Protein AF-A0A1F4EVM3-F1 (afdb_monomer_lite)

Structure (mmCIF, N/CA/C/O backbone):
data_AF-A0A1F4EVM3-F1
#
_entry.id   AF-A0A1F4EVM3-F1
#
loop_
_atom_site.group_PDB
_atom_site.id
_atom_site.type_symbol
_atom_site.label_atom_id
_atom_site.label_alt_id
_atom_site.label_comp_id
_atom_site.label_asym_id
_atom_site.label_entity_id
_atom_site.label_seq_id
_atom_site.pdbx_PDB_ins_code
_atom_site.Cartn_x
_atom_site.Cartn_y
_atom_site.Cartn_z
_atom_site.occupancy
_atom_site.B_iso_or_equiv
_atom_site.auth_seq_id
_atom_site.auth_comp_id
_atom_site.auth_asym_id
_atom_site.auth_atom_id
_atom_site.pdbx_PDB_model_num
ATOM 1 N N . MET A 1 1 ? 3.437 -13.988 -42.765 1.00 53.06 1 MET A N 1
ATOM 2 C CA . MET A 1 1 ? 4.619 -13.567 -41.981 1.00 53.06 1 MET A CA 1
ATOM 3 C C . MET A 1 1 ? 5.054 -14.752 -41.133 1.00 53.06 1 MET A C 1
ATOM 5 O O . MET A 1 1 ? 4.238 -15.237 -40.358 1.00 53.06 1 MET A O 1
ATOM 9 N N . LYS A 1 2 ? 6.255 -15.305 -41.352 1.00 50.31 2 LYS A N 1
ATOM 10 C CA . LYS A 1 2 ? 6.779 -16.407 -40.527 1.00 50.31 2 LYS A CA 1
ATOM 11 C C . LYS A 1 2 ? 7.377 -15.810 -39.248 1.00 50.31 2 LYS A C 1
ATOM 13 O O . LYS A 1 2 ? 7.955 -14.731 -39.289 1.00 50.31 2 LYS A O 1
ATOM 18 N N . ALA A 1 3 ? 7.251 -16.506 -38.120 1.00 56.41 3 ALA A N 1
ATOM 19 C CA . ALA A 1 3 ? 7.659 -16.035 -36.787 1.00 56.41 3 ALA A CA 1
ATOM 20 C C . ALA A 1 3 ? 9.178 -15.765 -36.602 1.00 56.41 3 ALA A C 1
ATOM 22 O O . ALA A 1 3 ? 9.609 -15.498 -35.486 1.00 56.41 3 ALA A O 1
ATOM 23 N N . GLY A 1 4 ? 9.983 -15.832 -37.670 1.00 60.72 4 GLY A N 1
ATOM 24 C CA . GLY A 1 4 ? 11.433 -15.609 -37.662 1.00 60.72 4 GLY A CA 1
ATOM 25 C C . GLY A 1 4 ? 11.901 -14.262 -38.232 1.00 60.72 4 GLY A C 1
ATOM 26 O O . GLY A 1 4 ? 13.088 -13.980 -38.137 1.00 60.72 4 GLY A O 1
ATOM 27 N N . ASP A 1 5 ? 11.007 -13.430 -38.784 1.00 69.69 5 ASP A N 1
ATOM 28 C CA . ASP A 1 5 ? 11.380 -12.177 -39.478 1.00 69.69 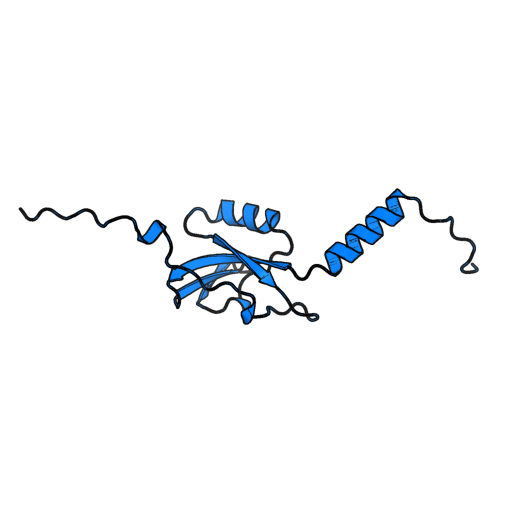5 ASP A CA 1
ATOM 29 C C . ASP A 1 5 ? 11.334 -10.919 -38.585 1.00 69.69 5 ASP A C 1
ATOM 31 O O . ASP A 1 5 ? 11.413 -9.792 -39.077 1.00 69.69 5 ASP A O 1
ATOM 35 N N . LEU A 1 6 ? 11.174 -11.070 -37.266 1.00 76.62 6 LEU A N 1
ATOM 36 C CA . LEU A 1 6 ? 11.198 -9.922 -36.360 1.00 76.62 6 LEU A CA 1
ATOM 37 C C . LEU A 1 6 ? 12.648 -9.514 -36.070 1.00 76.62 6 LEU A C 1
ATOM 39 O O . LEU A 1 6 ? 13.450 -10.369 -35.685 1.00 76.62 6 LEU A O 1
ATOM 43 N N . PRO A 1 7 ? 12.995 -8.219 -36.195 1.00 82.50 7 PRO A N 1
ATOM 44 C CA . PRO A 1 7 ? 14.313 -7.755 -35.802 1.00 82.50 7 PRO A CA 1
ATOM 45 C C . PRO A 1 7 ? 14.559 -8.086 -34.320 1.00 82.50 7 PRO A C 1
ATOM 47 O O . PRO A 1 7 ? 13.642 -7.967 -33.497 1.00 82.50 7 PRO A O 1
ATOM 50 N N . PRO A 1 8 ? 15.781 -8.507 -33.952 1.00 87.38 8 PRO A N 1
ATOM 51 C CA . PRO A 1 8 ? 16.101 -8.838 -32.573 1.00 87.38 8 PRO A CA 1
ATOM 52 C C . PRO A 1 8 ? 15.880 -7.626 -31.663 1.00 87.38 8 PRO A C 1
ATOM 54 O O . PRO A 1 8 ? 16.212 -6.493 -32.015 1.00 87.38 8 PRO A O 1
ATOM 57 N N . LEU A 1 9 ? 15.340 -7.870 -30.465 1.00 89.56 9 LEU A N 1
ATOM 58 C CA . LEU A 1 9 ? 15.087 -6.809 -29.491 1.00 89.56 9 LEU A CA 1
ATOM 59 C C . LEU A 1 9 ? 16.371 -6.045 -29.154 1.00 89.56 9 LEU A C 1
ATOM 61 O O . LEU A 1 9 ? 17.410 -6.647 -28.854 1.00 89.56 9 LEU A O 1
ATOM 65 N N . THR A 1 10 ? 16.266 -4.719 -29.103 1.00 94.19 10 THR A N 1
ATOM 66 C CA . THR A 1 10 ? 17.353 -3.861 -28.630 1.00 94.19 10 THR A CA 1
ATOM 67 C C . THR A 1 10 ? 17.615 -4.092 -27.140 1.00 94.19 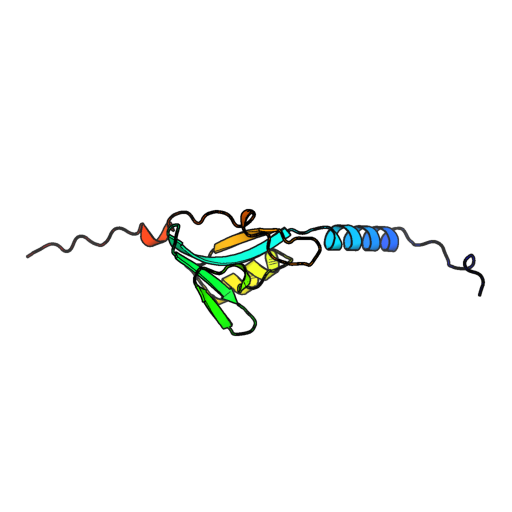10 THR A C 1
ATOM 69 O O . THR A 1 10 ? 16.747 -4.545 -26.387 1.00 94.19 10 THR A O 1
ATOM 72 N N . ALA A 1 11 ? 18.813 -3.736 -26.670 1.00 94.56 11 ALA A N 1
ATOM 73 C CA . ALA A 1 11 ? 19.152 -3.843 -25.250 1.00 94.56 11 ALA A CA 1
ATOM 74 C C . ALA A 1 11 ? 18.200 -3.027 -24.350 1.00 94.56 11 ALA A C 1
ATOM 76 O O . ALA A 1 11 ? 17.852 -3.474 -23.259 1.00 94.56 11 ALA A O 1
ATOM 77 N N . ALA A 1 12 ? 17.736 -1.860 -24.813 1.00 95.06 12 ALA A N 1
ATOM 78 C CA . ALA A 1 12 ? 16.776 -1.031 -24.083 1.00 95.06 12 ALA A CA 1
ATOM 79 C C . ALA A 1 12 ? 15.404 -1.715 -23.950 1.00 95.06 12 ALA A C 1
ATOM 81 O O . ALA A 1 12 ? 14.820 -1.711 -22.869 1.00 95.06 12 ALA A O 1
ATOM 82 N N . GLN A 1 13 ? 14.923 -2.362 -25.018 1.00 96.00 13 GLN A N 1
ATOM 83 C CA . GLN A 1 13 ? 13.666 -3.117 -24.994 1.00 96.00 13 GLN A CA 1
ATOM 84 C C . GLN A 1 13 ? 13.750 -4.319 -24.051 1.00 96.00 13 GLN A C 1
ATOM 86 O O . GLN A 1 13 ? 12.844 -4.522 -23.246 1.00 96.00 13 GLN A O 1
ATOM 91 N N . LYS A 1 14 ? 14.854 -5.079 -24.096 1.00 95.88 14 LYS A N 1
ATOM 92 C CA . LYS A 1 14 ? 15.085 -6.204 -23.174 1.00 95.88 14 LYS A CA 1
ATOM 93 C C . LYS A 1 14 ? 15.058 -5.745 -21.714 1.00 95.88 14 LYS A C 1
ATOM 95 O O . LYS A 1 14 ? 14.301 -6.295 -20.920 1.00 95.88 14 LYS A O 1
ATOM 100 N N . ARG A 1 15 ? 15.786 -4.668 -21.387 1.00 95.25 15 ARG A N 1
ATOM 101 C CA . ARG A 1 15 ? 15.799 -4.071 -20.038 1.00 95.25 15 ARG A CA 1
ATOM 102 C C . ARG A 1 15 ? 14.412 -3.629 -19.576 1.00 95.25 15 ARG A C 1
ATOM 104 O O . ARG A 1 15 ? 14.061 -3.837 -18.418 1.00 95.25 15 ARG A O 1
ATOM 111 N N . GLU A 1 16 ? 13.624 -3.018 -20.458 1.00 94.69 16 GLU A N 1
ATOM 112 C CA . GLU A 1 16 ? 12.266 -2.585 -20.118 1.00 94.69 16 GLU A CA 1
ATOM 113 C C . GLU A 1 16 ? 11.330 -3.776 -19.871 1.00 94.69 16 GLU A C 1
ATOM 115 O O . GLU A 1 16 ? 10.556 -3.754 -18.915 1.00 94.69 16 GLU A O 1
ATOM 120 N N . ILE A 1 17 ? 11.426 -4.844 -20.669 1.00 95.44 17 ILE A N 1
ATOM 121 C CA . ILE A 1 17 ? 10.661 -6.078 -20.443 1.00 95.44 17 ILE A CA 1
ATOM 122 C C . ILE A 1 17 ? 11.045 -6.698 -19.097 1.00 95.44 17 ILE A C 1
ATOM 124 O O . ILE A 1 17 ? 10.169 -6.960 -18.276 1.00 95.44 17 ILE A O 1
ATOM 128 N N . GLU A 1 18 ? 12.339 -6.862 -18.820 1.00 94.88 18 GLU A N 1
ATOM 129 C CA . GLU A 1 18 ? 12.833 -7.385 -17.539 1.00 94.88 18 GLU A CA 1
ATOM 130 C C . GLU A 1 18 ? 12.371 -6.537 -16.348 1.00 94.88 18 GLU A C 1
ATOM 132 O O . GLU A 1 18 ? 12.039 -7.059 -15.282 1.00 94.88 18 GLU A O 1
ATOM 137 N N . ARG A 1 19 ? 12.329 -5.210 -16.507 1.00 93.19 19 ARG A N 1
ATOM 138 C CA . ARG A 1 19 ? 11.793 -4.299 -15.492 1.00 93.19 19 ARG A CA 1
ATOM 139 C C . ARG A 1 19 ? 10.299 -4.539 -15.267 1.00 93.19 19 ARG A C 1
ATOM 141 O O . ARG A 1 19 ? 9.877 -4.637 -14.120 1.00 93.19 19 ARG A O 1
ATOM 148 N N . ARG A 1 20 ? 9.503 -4.674 -16.333 1.00 90.56 20 ARG A N 1
ATOM 149 C CA . ARG A 1 20 ? 8.057 -4.946 -16.236 1.00 90.56 20 ARG A CA 1
ATOM 150 C C . ARG A 1 20 ? 7.756 -6.302 -15.611 1.00 90.56 20 ARG A C 1
ATOM 152 O O . ARG A 1 20 ? 6.832 -6.381 -14.809 1.00 90.56 20 ARG A O 1
ATOM 159 N N . VAL A 1 21 ? 8.533 -7.334 -15.942 1.00 92.50 21 VAL A N 1
ATOM 160 C CA . VAL A 1 21 ? 8.417 -8.665 -15.327 1.00 92.50 21 VAL A CA 1
ATOM 161 C C . VAL A 1 21 ? 8.687 -8.569 -13.828 1.00 92.50 21 VAL A C 1
ATOM 163 O O . VAL A 1 21 ? 7.834 -8.954 -13.035 1.00 92.50 21 VAL A O 1
ATOM 166 N N . ARG A 1 22 ? 9.797 -7.938 -13.419 1.00 89.31 22 ARG A N 1
ATOM 167 C CA . ARG A 1 22 ? 10.098 -7.720 -11.993 1.00 89.31 22 ARG A CA 1
ATOM 168 C C . ARG A 1 22 ? 9.003 -6.935 -11.271 1.00 89.31 22 ARG A C 1
ATOM 170 O O . ARG A 1 22 ? 8.612 -7.304 -10.169 1.00 89.31 22 ARG A O 1
ATOM 177 N N . ASP A 1 23 ? 8.479 -5.883 -11.895 1.00 86.25 23 ASP A N 1
ATOM 178 C CA . ASP A 1 23 ? 7.366 -5.109 -11.342 1.00 86.25 23 ASP A 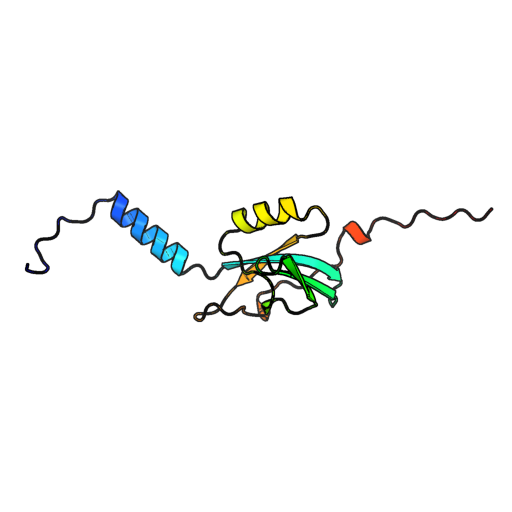CA 1
ATOM 179 C C . ASP A 1 23 ? 6.076 -5.934 -11.231 1.00 86.25 23 ASP A C 1
ATOM 181 O O . ASP A 1 23 ? 5.254 -5.674 -10.3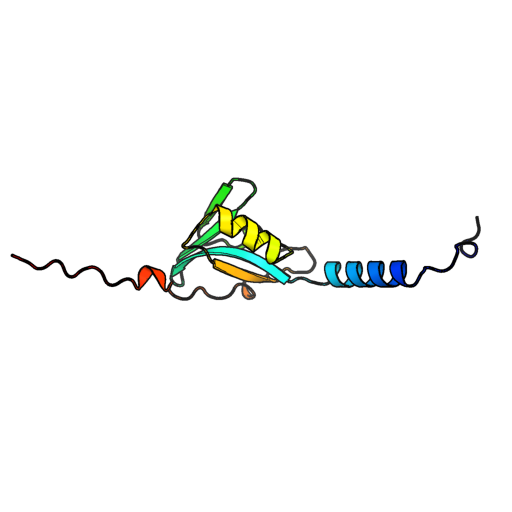51 1.00 86.25 23 ASP A O 1
ATOM 185 N N . ALA A 1 24 ? 5.825 -6.859 -12.159 1.00 85.25 24 ALA A N 1
ATOM 186 C CA . ALA A 1 24 ? 4.664 -7.745 -12.124 1.00 85.25 24 ALA A CA 1
ATOM 187 C C . ALA A 1 24 ? 4.794 -8.789 -11.005 1.00 85.25 24 ALA A C 1
ATOM 189 O O . ALA A 1 24 ? 3.821 -9.037 -10.292 1.00 85.25 24 ALA A O 1
ATOM 190 N N . ASP A 1 25 ? 6.001 -9.317 -10.803 1.00 89.69 25 ASP A N 1
ATOM 191 C CA . ASP A 1 25 ? 6.306 -10.302 -9.765 1.00 89.69 25 ASP A CA 1
ATOM 192 C C . ASP A 1 25 ? 6.380 -9.696 -8.355 1.00 89.69 25 ASP A C 1
ATOM 194 O O . ASP A 1 25 ? 6.188 -10.409 -7.362 1.00 89.69 25 ASP A O 1
ATOM 198 N N . ASP A 1 26 ? 6.614 -8.383 -8.231 1.00 93.19 26 ASP A N 1
ATOM 199 C CA . ASP A 1 26 ? 6.621 -7.718 -6.930 1.00 93.19 26 ASP A CA 1
ATOM 200 C C . ASP A 1 26 ? 5.211 -7.643 -6.320 1.00 93.19 26 ASP A C 1
ATOM 202 O O . ASP A 1 26 ? 4.344 -6.828 -6.672 1.00 93.19 26 ASP A O 1
ATOM 206 N N . ARG A 1 27 ? 5.002 -8.496 -5.317 1.00 95.50 27 ARG A N 1
ATOM 207 C CA . ARG A 1 27 ? 3.780 -8.564 -4.508 1.00 95.50 27 ARG A CA 1
ATOM 208 C C . ARG A 1 27 ? 3.764 -7.583 -3.342 1.00 95.50 27 ARG A C 1
ATOM 210 O O . ARG A 1 27 ? 2.816 -7.592 -2.559 1.00 95.50 27 ARG A O 1
ATOM 217 N N . THR A 1 28 ? 4.790 -6.751 -3.186 1.00 96.62 28 THR A N 1
ATOM 218 C CA . THR A 1 28 ? 4.809 -5.709 -2.161 1.00 96.62 28 THR A CA 1
ATOM 219 C C . THR A 1 28 ? 3.704 -4.695 -2.437 1.00 96.62 28 THR A C 1
ATOM 221 O O . THR A 1 28 ? 3.570 -4.180 -3.547 1.00 96.62 28 THR A O 1
ATOM 224 N N . ARG A 1 29 ? 2.911 -4.387 -1.414 1.00 97.31 29 ARG A N 1
ATOM 225 C CA . ARG A 1 29 ? 1.943 -3.292 -1.425 1.00 97.31 29 ARG A CA 1
ATOM 226 C C . ARG A 1 29 ? 2.163 -2.390 -0.224 1.00 97.31 29 ARG A C 1
ATOM 228 O O . ARG A 1 29 ? 2.851 -2.751 0.733 1.00 97.31 29 ARG A O 1
ATOM 235 N N . TYR A 1 30 ? 1.586 -1.204 -0.298 1.00 97.81 30 TYR A N 1
ATOM 236 C CA . TYR A 1 30 ? 1.636 -0.206 0.752 1.00 97.81 30 TYR A CA 1
ATOM 237 C C . TYR A 1 30 ? 0.213 0.217 1.103 1.00 97.81 30 TYR A C 1
ATOM 239 O O . TYR A 1 30 ? -0.593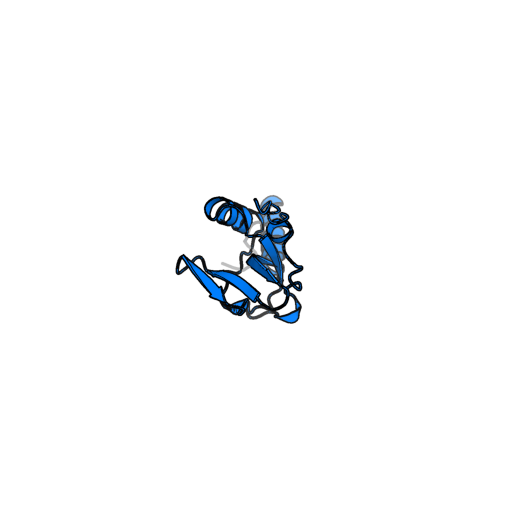 0.428 0.204 1.00 97.81 30 TYR A O 1
ATOM 247 N N . LEU A 1 31 ? -0.084 0.322 2.393 1.00 97.12 31 LEU A N 1
ATOM 248 C CA . LEU A 1 31 ? -1.344 0.825 2.939 1.00 97.12 31 LEU A CA 1
ATOM 249 C C . LEU A 1 31 ? -1.072 2.138 3.663 1.00 97.12 31 LEU A C 1
ATOM 251 O O . LEU A 1 31 ? -0.012 2.281 4.271 1.00 97.12 31 LEU A O 1
ATOM 255 N N . ILE A 1 32 ? -2.033 3.055 3.644 1.00 96.94 32 ILE A N 1
ATOM 256 C CA . ILE A 1 32 ? -2.033 4.218 4.535 1.00 96.94 32 ILE A CA 1
ATOM 257 C C . ILE A 1 32 ? -2.963 3.897 5.700 1.00 96.94 32 ILE A C 1
ATOM 259 O O . ILE A 1 32 ? -4.102 3.477 5.492 1.00 96.94 32 ILE A O 1
ATOM 263 N N . VAL A 1 33 ? -2.471 4.068 6.922 1.00 95.44 33 VAL A N 1
ATOM 264 C CA . VAL A 1 33 ? -3.214 3.739 8.138 1.00 95.44 33 VAL A CA 1
ATOM 265 C C . VAL A 1 33 ? -3.106 4.864 9.156 1.00 95.44 33 VAL A C 1
ATOM 267 O O . VAL A 1 33 ? -2.043 5.450 9.331 1.00 95.44 33 VAL A O 1
ATOM 270 N N . SER A 1 34 ? -4.193 5.146 9.865 1.00 92.88 34 SER A N 1
ATOM 271 C CA . SER A 1 34 ? -4.162 5.888 11.121 1.00 92.88 34 SER A CA 1
ATOM 272 C C . SER A 1 34 ? -4.354 4.900 12.268 1.00 92.88 34 SER A C 1
ATOM 274 O O . SER A 1 34 ? -5.412 4.289 12.430 1.00 92.88 34 SER A O 1
ATOM 276 N N . GLY A 1 35 ? -3.284 4.661 13.024 1.00 87.62 35 GLY A N 1
ATOM 277 C CA . GLY A 1 35 ? -3.313 3.776 14.184 1.00 87.62 35 GLY A CA 1
ATOM 278 C C . GLY A 1 35 ? -3.694 4.537 15.449 1.00 87.62 35 GLY A C 1
ATOM 279 O O . GLY A 1 35 ? -3.239 5.657 15.654 1.00 87.62 35 GLY A O 1
ATOM 280 N N . PHE A 1 36 ? -4.460 3.905 16.340 1.00 82.19 36 PHE A N 1
ATOM 281 C CA . PHE A 1 36 ? -4.705 4.411 17.703 1.00 82.19 36 PHE A CA 1
ATOM 282 C C . PHE A 1 36 ? -4.295 3.389 18.774 1.00 82.19 36 PHE A C 1
ATOM 284 O O . PHE A 1 36 ? -4.245 3.690 19.966 1.00 82.19 36 PHE A O 1
ATOM 291 N N . GLY A 1 37 ? -3.940 2.170 18.363 1.00 74.62 37 GLY A N 1
ATOM 292 C CA . GLY A 1 37 ? -3.456 1.113 19.238 1.00 74.62 37 GLY A CA 1
ATOM 293 C C . GLY A 1 37 ? -3.427 -0.245 18.534 1.00 74.62 37 GLY A C 1
ATOM 294 O O . GLY A 1 37 ? -3.767 -0.345 17.360 1.00 74.62 37 GLY A O 1
ATOM 295 N N . PRO A 1 38 ? -3.068 -1.323 19.250 1.00 76.50 38 PRO A N 1
ATOM 296 C CA . PRO A 1 38 ? -2.897 -2.652 18.654 1.00 76.50 38 PRO A CA 1
ATOM 297 C C . PRO A 1 38 ? -4.198 -3.302 18.152 1.00 76.50 38 PRO A C 1
ATOM 299 O O . PRO A 1 38 ? -4.134 -4.298 17.441 1.00 76.50 38 PRO A O 1
ATOM 302 N N . ARG A 1 39 ? -5.368 -2.780 18.546 1.00 83.06 39 ARG A N 1
ATOM 303 C CA . ARG A 1 39 ? -6.700 -3.295 18.169 1.00 83.06 39 ARG A CA 1
ATOM 304 C C . ARG A 1 39 ? -7.576 -2.261 17.456 1.00 83.06 39 ARG A C 1
ATOM 306 O O . ARG A 1 39 ? -8.738 -2.546 17.193 1.00 83.06 39 ARG A O 1
ATOM 313 N N . PHE A 1 40 ? -7.052 -1.058 17.221 1.00 88.81 40 PHE A N 1
ATOM 314 C CA . PHE A 1 40 ? -7.816 0.015 16.599 1.00 88.81 40 PHE A CA 1
ATOM 315 C C . PHE A 1 40 ? -6.972 0.726 15.547 1.00 88.81 40 PHE A C 1
ATOM 317 O O . PHE A 1 40 ? -5.982 1.399 15.861 1.00 88.81 40 PHE A O 1
ATOM 324 N N . ALA A 1 41 ? -7.389 0.533 14.302 1.00 93.25 41 ALA A N 1
ATOM 325 C CA . ALA A 1 41 ? -6.738 0.992 13.093 1.00 93.25 41 ALA A CA 1
ATOM 326 C C . ALA A 1 41 ? -7.777 1.488 12.094 1.00 93.25 41 ALA A C 1
ATOM 328 O O . ALA A 1 41 ? -8.824 0.863 11.928 1.00 93.25 41 ALA A O 1
ATOM 329 N N . LEU A 1 42 ? -7.445 2.556 11.384 1.00 94.94 42 LEU A N 1
ATOM 330 C CA . LEU A 1 42 ? -8.224 3.080 10.275 1.00 94.94 42 LEU A CA 1
ATOM 331 C C . LEU A 1 42 ? -7.387 2.978 9.003 1.00 94.94 42 LEU A C 1
ATOM 333 O O . LEU A 1 42 ? -6.324 3.587 8.933 1.00 94.94 42 LEU A O 1
ATOM 337 N N . TYR A 1 43 ? -7.843 2.225 8.007 1.00 96.25 43 TYR A N 1
ATOM 338 C CA . TYR A 1 43 ? -7.148 2.043 6.732 1.00 96.25 43 TYR A CA 1
ATOM 339 C C . TYR A 1 43 ? -7.799 2.906 5.660 1.00 96.25 43 TYR A C 1
ATOM 341 O O . TYR A 1 43 ? -9.004 2.812 5.447 1.00 96.25 43 TYR A O 1
ATOM 349 N N . TYR A 1 44 ? -7.015 3.754 5.003 1.00 97.75 44 TYR A N 1
ATOM 350 C CA . TYR A 1 44 ? -7.549 4.710 4.039 1.00 97.75 44 TYR A CA 1
ATOM 351 C C . TYR A 1 44 ? -7.942 4.033 2.720 1.00 97.75 44 TYR A C 1
ATOM 353 O O . TYR A 1 44 ? -7.166 3.245 2.166 1.00 97.75 44 TYR A O 1
ATOM 361 N N . ASN A 1 45 ? -9.120 4.378 2.209 1.00 97.50 45 ASN A N 1
ATOM 362 C CA . ASN A 1 45 ? -9.623 4.006 0.896 1.00 97.50 45 ASN A CA 1
ATOM 363 C C . ASN A 1 45 ? -9.753 5.265 0.025 1.00 97.50 45 ASN A C 1
ATOM 365 O O . ASN A 1 45 ? -10.595 6.121 0.277 1.00 97.50 45 ASN A O 1
ATOM 369 N N . VAL A 1 46 ? -8.935 5.340 -1.027 1.00 96.25 46 VAL A N 1
ATOM 370 C CA . VAL A 1 46 ? -8.896 6.455 -1.986 1.00 96.25 46 VAL A CA 1
ATOM 371 C C . VAL A 1 46 ? -10.171 6.542 -2.824 1.00 96.25 46 VAL A C 1
ATOM 373 O O . VAL A 1 46 ? -10.529 7.630 -3.252 1.00 96.25 46 VAL A O 1
ATOM 376 N N . SER A 1 47 ? -10.834 5.413 -3.105 1.00 95.06 47 SER A N 1
ATOM 377 C CA . SER A 1 47 ? -11.983 5.398 -4.027 1.00 95.06 47 SER A CA 1
ATOM 378 C C . SER A 1 47 ? -13.179 6.155 -3.460 1.00 95.06 47 SER A C 1
ATOM 380 O O . SER A 1 47 ? -13.841 6.878 -4.196 1.00 95.06 47 SER A O 1
ATOM 382 N N . ASP A 1 48 ? -13.395 6.031 -2.151 1.00 95.19 48 ASP A N 1
ATOM 383 C CA . ASP A 1 48 ? -14.522 6.648 -1.445 1.00 95.19 48 ASP A CA 1
ATOM 384 C C . ASP A 1 48 ? -14.086 7.802 -0.527 1.00 95.19 48 ASP A C 1
ATOM 386 O O . ASP A 1 48 ? -14.897 8.310 0.238 1.00 95.19 48 ASP A O 1
ATOM 390 N N . ASP A 1 49 ? -12.799 8.167 -0.550 1.00 95.38 49 ASP A N 1
ATOM 391 C CA . ASP A 1 49 ? -12.170 9.137 0.361 1.00 95.38 49 ASP A CA 1
ATOM 392 C C . ASP A 1 49 ? -12.524 8.910 1.848 1.00 95.38 49 ASP A C 1
ATOM 394 O O . ASP A 1 49 ? -12.826 9.827 2.612 1.00 95.38 49 ASP A O 1
ATOM 398 N N . THR A 1 50 ? -12.524 7.646 2.276 1.00 95.88 50 THR A N 1
ATOM 399 C CA . THR A 1 50 ? -12.964 7.234 3.619 1.00 95.88 50 THR A CA 1
ATOM 400 C C . THR A 1 50 ? -11.948 6.322 4.299 1.00 95.88 50 THR A C 1
ATOM 402 O O . THR A 1 50 ? -10.936 5.919 3.724 1.00 95.88 50 THR A O 1
ATOM 405 N N . TYR A 1 51 ? -12.209 5.988 5.565 1.00 95.88 51 TYR A N 1
ATOM 406 C CA . TYR A 1 51 ? -11.404 5.044 6.330 1.00 95.88 51 TYR A CA 1
ATOM 407 C C . TYR A 1 51 ? -12.206 3.803 6.715 1.00 95.88 51 TYR A C 1
ATOM 409 O O . TYR A 1 51 ? -13.253 3.896 7.355 1.00 95.88 51 TYR A O 1
ATOM 417 N N . ALA A 1 52 ? -11.652 2.631 6.416 1.00 95.75 52 ALA A N 1
ATOM 418 C CA . ALA A 1 52 ? -12.162 1.360 6.899 1.00 95.75 52 ALA A CA 1
ATOM 419 C C . ALA A 1 52 ? -11.603 1.036 8.289 1.00 95.75 52 ALA A C 1
ATOM 421 O O . ALA A 1 52 ? -10.388 1.033 8.516 1.00 95.75 52 ALA A O 1
ATOM 422 N N . MET A 1 53 ? -12.488 0.718 9.229 1.00 94.94 53 MET A N 1
ATOM 423 C CA . MET A 1 53 ? -12.109 0.397 10.602 1.00 94.94 53 MET A CA 1
ATOM 424 C C . MET A 1 53 ? -11.693 -1.070 10.735 1.00 94.94 53 MET A C 1
ATOM 426 O O . MET A 1 53 ? -12.481 -1.965 10.456 1.00 94.94 53 MET A O 1
ATOM 430 N N . ASN A 1 54 ? -10.468 -1.320 11.207 1.00 93.31 54 ASN A N 1
ATOM 431 C CA . ASN A 1 54 ? -9.904 -2.642 11.527 1.00 93.31 54 ASN A CA 1
ATOM 432 C C . ASN A 1 54 ? -9.894 -3.689 10.393 1.00 93.31 54 ASN A C 1
ATOM 434 O O . ASN A 1 54 ? -9.468 -4.821 10.622 1.00 93.31 54 ASN A O 1
ATOM 438 N N . SER A 1 55 ? -10.269 -3.302 9.178 1.00 93.62 55 SER A N 1
ATOM 439 C CA . SER A 1 55 ? -10.308 -4.155 7.991 1.00 93.62 55 SER A CA 1
ATOM 440 C C . SER A 1 55 ? -9.289 -3.660 6.960 1.00 93.62 55 SER A C 1
ATOM 442 O O . SER A 1 55 ? -9.640 -2.846 6.105 1.00 93.62 55 SER A O 1
ATOM 444 N N . PRO A 1 56 ? -8.019 -4.107 7.023 1.00 94.75 56 PRO A N 1
ATOM 445 C CA . PRO A 1 56 ? -6.984 -3.665 6.087 1.00 94.75 56 PRO A CA 1
ATOM 446 C C . PRO A 1 56 ? -7.280 -4.033 4.628 1.00 94.75 56 PRO A C 1
ATOM 448 O O . PRO A 1 56 ? -6.810 -3.349 3.725 1.00 94.75 56 PRO A O 1
ATOM 451 N N . GLU A 1 57 ? -8.070 -5.081 4.391 1.00 95.31 57 GLU A N 1
ATOM 452 C CA . GLU A 1 57 ? -8.557 -5.490 3.068 1.00 95.31 57 GLU A CA 1
ATOM 453 C C . GLU A 1 57 ? -9.426 -4.439 2.363 1.00 95.31 57 GLU A C 1
ATOM 455 O O . GLU A 1 57 ? -9.510 -4.457 1.140 1.00 95.31 57 GLU A O 1
ATOM 460 N N . LEU A 1 58 ? -10.048 -3.528 3.115 1.00 96.19 58 LEU A N 1
ATOM 461 C CA . LEU A 1 58 ? -10.871 -2.447 2.569 1.00 96.19 58 LEU A CA 1
ATOM 462 C C . LEU A 1 58 ? -10.061 -1.163 2.326 1.00 96.19 58 LEU A C 1
ATOM 464 O O . LEU A 1 58 ? -10.595 -0.186 1.812 1.00 96.19 58 LEU A O 1
ATOM 468 N N . GLY A 1 59 ? -8.777 -1.145 2.700 1.00 96.56 59 GLY A N 1
ATOM 469 C CA . GLY A 1 59 ? -7.869 -0.045 2.392 1.00 96.56 59 GLY A CA 1
ATOM 470 C C . GLY A 1 59 ? -7.289 -0.145 0.980 1.00 96.56 59 GLY A C 1
ATOM 471 O O . GLY A 1 59 ? -7.165 -1.223 0.400 1.00 96.56 59 GLY A O 1
ATOM 472 N N . THR A 1 60 ? -6.855 0.985 0.425 1.00 97.62 60 THR A N 1
ATOM 473 C CA . THR A 1 60 ? -6.219 1.012 -0.897 1.00 97.62 60 THR A CA 1
ATOM 474 C C . THR A 1 60 ? -4.802 0.436 -0.855 1.00 97.62 60 THR A C 1
ATOM 476 O O . THR A 1 60 ? -3.912 0.957 -0.182 1.00 97.62 60 THR A O 1
ATOM 479 N N . LEU A 1 61 ? -4.565 -0.611 -1.650 1.00 97.31 61 LEU A N 1
ATOM 480 C CA . LEU A 1 61 ? -3.262 -1.263 -1.800 1.00 97.31 61 LEU A CA 1
ATOM 481 C C . LEU A 1 61 ? -2.409 -0.581 -2.876 1.00 97.31 61 LEU A C 1
ATOM 483 O O . LEU A 1 61 ? -2.452 -0.924 -4.059 1.00 97.31 61 LEU A O 1
ATOM 487 N N . PHE A 1 62 ? -1.555 0.352 -2.469 1.00 97.00 62 PHE A N 1
ATOM 488 C CA . PHE A 1 62 ? -0.642 1.028 -3.384 1.00 97.00 62 PHE A CA 1
ATOM 489 C C . PHE A 1 62 ? 0.486 0.095 -3.832 1.00 97.00 62 PHE A C 1
ATOM 491 O O . PHE A 1 62 ? 1.207 -0.476 -3.013 1.00 97.00 62 PHE A O 1
ATOM 498 N N . LYS A 1 63 ? 0.712 -0.011 -5.147 1.00 94.06 63 LYS A N 1
ATOM 499 C CA . LYS A 1 63 ? 1.853 -0.762 -5.699 1.00 94.06 63 LYS A CA 1
ATOM 500 C C . LYS A 1 63 ? 3.201 -0.090 -5.417 1.00 94.06 63 LYS A C 1
ATOM 502 O O . LYS A 1 63 ? 4.189 -0.767 -5.172 1.00 94.06 63 LYS A O 1
ATOM 507 N N . ARG A 1 64 ? 3.248 1.245 -5.431 1.00 94.12 64 ARG A N 1
ATOM 508 C CA . ARG A 1 64 ? 4.481 2.033 -5.261 1.00 94.12 64 ARG A CA 1
ATOM 509 C C . ARG A 1 64 ? 4.434 2.828 -3.963 1.00 94.12 64 ARG A C 1
ATOM 511 O O . ARG A 1 64 ? 3.477 3.569 -3.746 1.00 94.12 64 ARG A O 1
ATOM 518 N N . ARG A 1 65 ? 5.506 2.772 -3.164 1.00 96.00 65 ARG A N 1
ATOM 519 C CA . ARG A 1 65 ? 5.623 3.571 -1.931 1.00 96.00 65 ARG A CA 1
ATOM 520 C C . ARG A 1 65 ? 5.492 5.068 -2.201 1.00 96.00 65 ARG A C 1
ATOM 522 O O . ARG A 1 65 ? 4.795 5.745 -1.466 1.00 96.00 65 ARG A O 1
ATOM 529 N N . ALA A 1 66 ? 6.106 5.559 -3.279 1.00 96.69 66 ALA A N 1
ATOM 530 C CA . ALA A 1 66 ? 6.047 6.973 -3.653 1.00 96.69 66 ALA A CA 1
ATOM 531 C C . ALA A 1 66 ? 4.608 7.467 -3.891 1.00 96.69 66 ALA A C 1
ATOM 533 O O . ALA A 1 66 ? 4.273 8.573 -3.487 1.00 96.69 66 ALA A O 1
ATOM 534 N N . ALA A 1 67 ? 3.744 6.631 -4.481 1.00 97.00 67 ALA A N 1
ATOM 535 C CA . ALA A 1 67 ? 2.334 6.970 -4.664 1.00 97.00 67 ALA A CA 1
ATOM 536 C C . ALA A 1 67 ? 1.601 7.060 -3.317 1.00 97.00 67 ALA A C 1
ATOM 538 O O . ALA A 1 67 ? 0.897 8.034 -3.073 1.00 97.00 67 ALA A O 1
ATOM 539 N N . ALA A 1 68 ? 1.829 6.095 -2.417 1.00 97.44 68 ALA A N 1
ATOM 540 C CA . ALA A 1 68 ? 1.283 6.150 -1.062 1.00 97.44 68 ALA A CA 1
ATOM 541 C C . ALA A 1 68 ? 1.772 7.394 -0.300 1.00 97.44 68 ALA A C 1
ATOM 543 O O . ALA A 1 68 ? 0.986 8.038 0.377 1.00 97.44 68 ALA A O 1
ATOM 544 N N . THR A 1 69 ? 3.048 7.771 -0.440 1.00 97.38 69 THR A N 1
ATOM 545 C CA . THR A 1 69 ? 3.617 8.979 0.182 1.00 97.38 69 THR A CA 1
ATOM 546 C C . THR A 1 69 ? 2.990 10.261 -0.350 1.00 97.38 69 THR A C 1
ATOM 548 O O . THR A 1 69 ? 2.691 11.149 0.441 1.00 97.38 69 THR A O 1
ATOM 551 N N . ALA A 1 70 ? 2.751 10.355 -1.659 1.00 97.31 70 ALA A N 1
ATOM 552 C CA . ALA A 1 70 ? 2.074 11.511 -2.238 1.00 97.31 70 ALA A CA 1
ATOM 553 C C . ALA A 1 70 ? 0.652 11.669 -1.674 1.00 97.31 70 ALA A C 1
ATOM 555 O O . ALA A 1 70 ? 0.297 12.751 -1.220 1.00 97.31 70 ALA A O 1
ATOM 556 N N . VAL A 1 71 ? -0.124 10.579 -1.621 1.00 96.56 71 VAL A N 1
ATOM 557 C CA . VAL A 1 71 ? -1.479 10.592 -1.044 1.00 96.56 71 VAL A CA 1
ATOM 558 C C . VAL A 1 71 ? -1.446 10.895 0.454 1.00 96.56 71 VAL A C 1
ATOM 560 O O . VAL A 1 71 ? -2.205 11.732 0.927 1.00 96.56 71 VAL A O 1
ATOM 563 N N . GLN A 1 72 ? -0.525 10.284 1.204 1.00 96.06 72 GLN A N 1
ATOM 564 C CA . GLN A 1 72 ? -0.340 10.559 2.630 1.00 96.06 72 GLN A CA 1
ATOM 565 C C . GLN A 1 72 ? -0.087 12.051 2.897 1.00 96.06 72 GLN A C 1
ATOM 567 O O . GLN A 1 72 ? -0.613 12.597 3.863 1.00 96.06 72 GLN A O 1
ATOM 572 N N . GLY A 1 73 ? 0.686 12.717 2.032 1.00 95.38 73 GLY A N 1
ATOM 573 C CA . GLY A 1 73 ? 0.952 14.151 2.133 1.00 95.38 73 GLY A CA 1
ATOM 574 C C . GLY A 1 73 ? -0.308 15.019 2.069 1.00 95.38 73 GLY A C 1
ATOM 575 O O . GLY A 1 73 ? -0.345 16.060 2.717 1.00 95.38 73 GLY A O 1
ATOM 576 N N . LEU A 1 74 ? -1.346 14.573 1.353 1.00 94.94 74 LEU A N 1
ATOM 577 C CA . LEU A 1 74 ? -2.639 15.262 1.268 1.00 94.94 74 LEU A CA 1
ATOM 578 C C . LEU A 1 74 ? -3.495 15.054 2.526 1.00 94.94 74 LEU A C 1
ATOM 580 O O . LEU A 1 74 ? -4.216 15.957 2.935 1.00 94.94 74 LEU A O 1
ATOM 584 N N . LEU A 1 75 ? -3.394 13.880 3.156 1.00 92.31 75 LEU A N 1
ATOM 585 C CA . LEU A 1 75 ? -4.154 13.521 4.363 1.00 92.31 75 LEU A CA 1
ATOM 586 C C . LEU A 1 75 ? -3.603 14.179 5.637 1.00 92.31 75 LEU A C 1
ATOM 588 O O . LEU A 1 75 ? -4.307 14.292 6.639 1.00 92.31 75 LEU A O 1
ATOM 592 N N . GLY A 1 76 ? -2.337 14.599 5.611 1.00 85.44 76 GLY A N 1
ATOM 593 C CA . GLY A 1 76 ? -1.674 15.259 6.728 1.00 85.44 76 GLY A CA 1
ATOM 594 C C . GLY A 1 76 ? -1.117 14.300 7.787 1.00 85.44 76 GLY A C 1
ATOM 595 O O . GLY A 1 76 ? -0.838 13.122 7.548 1.00 85.44 76 GLY A O 1
ATOM 596 N N . SER A 1 77 ? -0.867 14.843 8.981 1.00 85.69 77 SER A N 1
ATOM 597 C CA . SER A 1 77 ? -0.212 14.117 10.077 1.00 85.69 77 SER A CA 1
ATOM 598 C C . SER A 1 77 ? -1.121 13.073 10.741 1.00 85.69 77 SER A C 1
ATOM 600 O O . SER A 1 77 ? -2.339 13.191 10.698 1.00 85.69 77 SER A O 1
ATOM 602 N N . GLY A 1 78 ? -0.534 12.090 11.435 1.00 86.06 78 GLY A N 1
ATOM 603 C CA . GLY A 1 78 ? -1.292 11.067 12.178 1.00 86.06 78 GLY A CA 1
ATOM 604 C C . GLY A 1 78 ? -1.626 9.808 11.370 1.00 86.06 78 GLY A C 1
ATOM 605 O O . GLY A 1 78 ? -2.307 8.912 11.871 1.00 86.06 78 GLY A O 1
ATOM 606 N N . THR A 1 79 ? -1.110 9.722 10.144 1.00 92.75 79 THR A N 1
ATOM 607 C CA . THR A 1 79 ? -1.125 8.519 9.311 1.00 92.75 79 THR A CA 1
ATOM 608 C C . THR A 1 79 ? 0.291 7.971 9.135 1.00 92.75 79 THR A C 1
ATOM 610 O O . THR A 1 79 ? 1.279 8.703 9.225 1.00 92.75 79 THR A O 1
ATOM 613 N N . GLU A 1 80 ? 0.407 6.679 8.862 1.00 93.25 80 GLU A N 1
ATOM 614 C CA . GLU A 1 80 ? 1.655 6.002 8.526 1.00 93.25 80 GLU A CA 1
ATOM 615 C C . GLU A 1 80 ? 1.472 5.093 7.308 1.00 93.25 80 GLU A C 1
ATOM 617 O O . GLU A 1 80 ? 0.362 4.666 6.986 1.00 93.25 80 GLU A O 1
ATOM 622 N N . ILE A 1 81 ? 2.577 4.796 6.622 1.00 95.81 81 ILE A N 1
ATOM 623 C CA . ILE A 1 81 ? 2.580 3.868 5.491 1.00 95.81 81 ILE A CA 1
ATOM 624 C C . ILE A 1 81 ? 3.077 2.509 5.965 1.00 95.81 81 ILE A C 1
ATOM 626 O O . ILE A 1 81 ? 4.241 2.365 6.346 1.00 95.81 81 ILE A O 1
ATOM 630 N N . LEU A 1 82 ? 2.225 1.494 5.854 1.00 95.12 82 LEU A N 1
ATOM 631 C CA . LEU A 1 82 ? 2.583 0.111 6.141 1.00 95.12 82 LEU A CA 1
ATOM 632 C C . LEU A 1 82 ? 2.919 -0.648 4.869 1.00 95.12 82 LEU A C 1
ATOM 634 O O . LEU A 1 82 ? 2.149 -0.661 3.914 1.00 95.12 82 LEU A O 1
ATOM 638 N N . ARG A 1 83 ? 4.048 -1.354 4.886 1.00 97.00 83 ARG A N 1
ATOM 639 C CA . ARG A 1 83 ? 4.382 -2.343 3.861 1.00 97.00 83 ARG A CA 1
ATOM 640 C C . ARG A 1 83 ? 3.640 -3.647 4.154 1.00 97.00 83 ARG A C 1
ATOM 642 O O . ARG A 1 83 ? 3.741 -4.163 5.260 1.00 97.00 83 ARG A O 1
ATOM 649 N N . CYS A 1 84 ? 2.968 -4.200 3.153 1.00 96.69 84 CYS A N 1
ATOM 650 C CA . CYS A 1 84 ? 2.297 -5.498 3.198 1.00 96.69 84 CYS A CA 1
ATOM 651 C C . CYS A 1 84 ? 2.543 -6.280 1.896 1.00 96.69 84 CYS A C 1
ATOM 653 O O . CYS A 1 84 ? 3.311 -5.852 1.026 1.00 96.69 84 CYS A O 1
ATOM 655 N N . ARG A 1 85 ? 1.939 -7.464 1.779 1.00 97.19 85 ARG A N 1
ATOM 656 C CA . ARG A 1 85 ? 2.025 -8.333 0.603 1.00 97.19 85 ARG A CA 1
ATOM 657 C C . ARG A 1 85 ? 0.643 -8.770 0.140 1.00 97.19 85 ARG A C 1
ATOM 659 O O . ARG A 1 85 ? -0.251 -8.982 0.955 1.00 97.19 85 ARG A O 1
ATOM 666 N N . VAL A 1 86 ? 0.521 -8.978 -1.165 1.00 97.12 86 VAL A N 1
ATOM 667 C CA . VAL A 1 86 ? -0.627 -9.656 -1.773 1.00 97.12 86 VAL A CA 1
ATOM 668 C C . VAL A 1 86 ? -0.279 -11.080 -2.191 1.00 97.12 86 VAL A C 1
ATOM 670 O O . VAL A 1 86 ? 0.895 -11.438 -2.324 1.00 97.12 86 VAL A O 1
ATOM 673 N N . ASP A 1 87 ? -1.297 -11.907 -2.372 1.00 95.31 87 ASP A N 1
ATOM 674 C CA . ASP A 1 87 ? -1.166 -13.230 -2.967 1.00 95.31 87 ASP A CA 1
ATOM 675 C C . ASP A 1 87 ? -1.123 -13.159 -4.508 1.00 95.31 87 ASP A C 1
ATOM 677 O O . ASP A 1 87 ? -0.929 -12.096 -5.104 1.00 95.31 87 ASP A O 1
ATOM 681 N N . ARG A 1 88 ? -1.252 -14.314 -5.174 1.00 91.44 88 ARG A N 1
ATOM 682 C CA . ARG A 1 88 ? -1.268 -14.393 -6.645 1.00 91.44 88 ARG A CA 1
ATOM 683 C C . ARG A 1 88 ? -2.552 -13.836 -7.268 1.00 91.44 88 ARG A C 1
ATOM 685 O O . ARG A 1 88 ? -2.511 -13.445 -8.427 1.00 91.44 88 ARG A O 1
ATOM 692 N N . ALA A 1 89 ? -3.653 -13.790 -6.520 1.00 92.25 89 ALA A N 1
ATOM 693 C CA . ALA A 1 89 ? -4.926 -13.216 -6.949 1.00 92.25 89 ALA A CA 1
ATOM 694 C C . ALA A 1 89 ? -5.001 -11.698 -6.689 1.00 92.25 89 ALA A C 1
ATOM 696 O O . ALA A 1 89 ? -6.010 -11.065 -6.989 1.00 92.25 89 ALA A O 1
ATOM 697 N N . GLY A 1 90 ? -3.942 -11.104 -6.126 1.00 90.81 90 GLY A N 1
ATOM 698 C CA . GLY A 1 90 ? -3.904 -9.691 -5.765 1.00 90.81 90 GLY A CA 1
ATOM 699 C C . GLY A 1 90 ? -4.607 -9.373 -4.444 1.00 90.81 90 GLY A C 1
ATOM 700 O O . GLY A 1 90 ? -4.731 -8.198 -4.106 1.00 90.81 90 GLY A O 1
ATOM 701 N N . GLN A 1 91 ? -5.022 -10.388 -3.684 1.00 94.88 91 GLN A N 1
ATOM 702 C CA . GLN A 1 91 ? -5.690 -10.217 -2.398 1.00 94.88 91 GLN A CA 1
ATOM 703 C C . GLN A 1 91 ? -4.673 -10.007 -1.280 1.00 94.88 91 GLN A C 1
ATOM 705 O O . GLN A 1 91 ? -3.578 -10.574 -1.290 1.00 94.88 91 GLN A O 1
ATOM 710 N N . LEU A 1 92 ? -5.027 -9.179 -0.297 1.00 96.75 92 LEU A N 1
ATOM 711 C CA . LEU A 1 92 ? -4.155 -8.887 0.835 1.00 96.75 92 LEU A CA 1
ATOM 712 C C . LEU A 1 92 ? -3.898 -10.144 1.677 1.00 96.75 92 LEU A C 1
ATOM 714 O O . LEU A 1 92 ? -4.816 -10.756 2.221 1.00 96.75 92 LEU A O 1
ATOM 718 N N . VAL A 1 93 ? -2.624 -10.463 1.904 1.00 96.56 93 VAL A N 1
ATOM 719 C CA . VAL A 1 93 ? -2.236 -11.478 2.887 1.00 96.56 93 VAL A CA 1
ATOM 720 C C . VAL A 1 93 ? -2.281 -10.836 4.273 1.00 96.56 93 VAL A C 1
ATOM 722 O O . VAL A 1 93 ? -1.340 -10.141 4.658 1.00 96.56 93 VAL A O 1
ATOM 725 N N . LYS A 1 94 ? -3.348 -11.065 5.049 1.00 91.44 94 LYS A N 1
ATOM 726 C CA . LYS A 1 94 ? -3.568 -10.417 6.364 1.00 91.44 94 LYS A CA 1
ATOM 727 C C . LYS A 1 94 ? -2.375 -10.535 7.319 1.00 91.44 94 LYS A C 1
ATOM 729 O O . LYS A 1 94 ? -1.987 -9.555 7.946 1.00 91.44 94 LYS A O 1
ATOM 734 N N . GLY A 1 95 ? -1.728 -11.702 7.368 1.00 91.19 95 GLY A N 1
ATOM 735 C CA . GLY A 1 95 ? -0.541 -11.934 8.206 1.00 91.19 95 GLY A CA 1
ATOM 736 C C . GLY A 1 95 ? 0.706 -11.136 7.798 1.00 91.19 95 GLY A C 1
ATOM 737 O O . GLY A 1 95 ? 1.665 -11.072 8.560 1.00 91.19 95 GLY A O 1
ATOM 738 N N . SER A 1 96 ? 0.703 -10.521 6.612 1.00 93.31 96 SER A N 1
ATOM 739 C CA . SER A 1 96 ? 1.784 -9.645 6.149 1.00 93.31 96 SER A CA 1
ATOM 740 C C . SER A 1 96 ? 1.640 -8.197 6.615 1.00 93.31 96 SER A C 1
ATOM 742 O O . SER A 1 96 ? 2.588 -7.428 6.460 1.00 93.31 96 SER A O 1
ATOM 744 N N . VAL A 1 97 ? 0.479 -7.815 7.160 1.00 92.50 97 VAL A N 1
ATOM 745 C CA . VAL A 1 97 ? 0.254 -6.476 7.707 1.00 92.50 97 VAL A CA 1
ATOM 746 C C . VAL A 1 97 ? 0.950 -6.393 9.069 1.00 92.50 97 VAL A C 1
ATOM 748 O O . VAL A 1 97 ? 0.627 -7.176 9.969 1.00 92.50 97 VAL A O 1
ATOM 751 N N . PRO A 1 98 ? 1.916 -5.476 9.255 1.00 88.56 98 PRO A N 1
ATOM 752 C CA . PRO A 1 98 ? 2.586 -5.313 10.535 1.00 88.56 98 PRO A CA 1
ATOM 753 C C . PRO A 1 98 ? 1.591 -4.962 11.641 1.00 88.56 98 PRO A C 1
ATOM 755 O O . PRO A 1 98 ? 0.653 -4.193 11.436 1.00 88.56 98 PRO A O 1
ATOM 758 N N . ARG A 1 99 ? 1.827 -5.481 12.850 1.00 82.81 99 ARG A N 1
ATOM 759 C CA . ARG A 1 99 ? 1.058 -5.053 14.021 1.00 82.81 99 ARG A CA 1
ATOM 760 C C . ARG A 1 99 ? 1.369 -3.593 14.323 1.00 82.81 99 ARG A C 1
ATOM 762 O O . ARG A 1 99 ? 2.528 -3.243 14.557 1.00 82.81 99 ARG A O 1
ATOM 769 N N . LEU A 1 100 ? 0.321 -2.780 14.381 1.00 80.00 100 LEU A N 1
ATOM 770 C CA . LEU A 1 100 ? 0.422 -1.385 14.777 1.00 80.00 100 LEU A CA 1
ATOM 771 C C . LEU A 1 100 ? 0.943 -1.294 16.206 1.00 80.00 100 LEU A C 1
ATOM 773 O O . LEU A 1 100 ? 0.386 -1.876 17.144 1.00 80.00 100 LEU A O 1
ATOM 777 N N . ARG A 1 101 ? 2.034 -0.551 16.374 1.00 68.44 101 ARG A N 1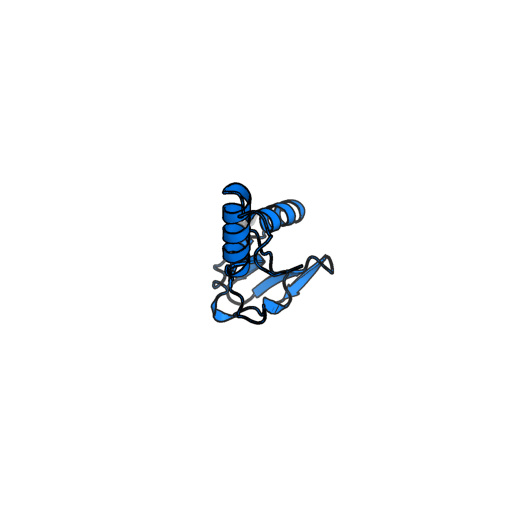
ATOM 778 C CA . ARG A 1 101 ? 2.495 -0.148 17.700 1.00 68.44 101 ARG A CA 1
ATOM 779 C C . ARG A 1 101 ? 1.693 1.074 18.130 1.00 68.44 101 ARG A C 1
ATOM 781 O O . ARG A 1 101 ? 1.144 1.788 17.297 1.00 68.44 101 ARG A O 1
ATOM 788 N N . ARG A 1 102 ? 1.599 1.311 19.443 1.00 59.50 102 ARG A N 1
ATOM 789 C CA . ARG A 1 102 ? 0.955 2.532 19.942 1.00 59.50 102 ARG A CA 1
ATOM 790 C C . ARG A 1 102 ? 1.608 3.746 19.267 1.00 59.50 102 ARG A C 1
ATOM 792 O O . ARG A 1 102 ? 2.837 3.845 19.320 1.00 59.50 102 ARG A O 1
ATOM 799 N N . PRO A 1 103 ? 0.823 4.645 18.664 1.00 57.78 103 PRO A N 1
ATOM 800 C CA . PRO A 1 103 ? 1.385 5.781 17.965 1.00 57.78 103 PRO A CA 1
ATOM 801 C C . PRO A 1 103 ? 2.146 6.694 18.917 1.00 57.78 103 PRO A C 1
ATOM 803 O O . PRO A 1 103 ? 1.697 6.982 20.029 1.00 57.78 103 PRO A O 1
ATOM 806 N N . THR A 1 104 ? 3.288 7.199 18.464 1.00 50.34 104 THR A N 1
ATOM 807 C CA . THR A 1 104 ? 4.108 8.163 19.207 1.00 50.34 104 THR A CA 1
ATOM 808 C C . THR A 1 104 ? 3.392 9.496 19.438 1.00 50.34 104 THR A C 1
ATOM 810 O O . THR A 1 104 ? 3.710 10.181 20.404 1.00 50.34 104 THR A O 1
ATOM 813 N N . PHE A 1 105 ? 2.390 9.857 18.631 1.00 50.75 105 PHE A N 1
ATOM 814 C CA . PHE A 1 105 ? 1.622 11.103 18.791 1.00 50.75 105 PHE A CA 1
ATOM 815 C C . PHE A 1 105 ? 0.629 11.073 19.966 1.00 50.75 105 PHE A C 1
ATOM 817 O O . PHE A 1 105 ? 0.439 12.101 20.613 1.00 50.75 105 PHE A O 1
ATOM 824 N N . LEU A 1 106 ? 0.103 9.900 20.347 1.00 52.00 106 LEU A N 1
ATOM 825 C CA . LEU A 1 106 ? -0.637 9.728 21.614 1.00 52.00 106 LEU A CA 1
ATOM 826 C C . LEU A 1 106 ? 0.279 9.814 22.850 1.00 52.00 106 LEU A C 1
ATOM 828 O O . LEU A 1 106 ? -0.185 9.775 23.986 1.00 52.00 106 LEU A O 1
ATOM 832 N N . ARG A 1 107 ? 1.595 9.930 22.645 1.00 50.81 107 ARG A N 1
ATOM 833 C CA . ARG A 1 107 ? 2.601 10.072 23.701 1.00 50.81 107 ARG A CA 1
ATOM 834 C C . ARG A 1 107 ? 2.852 11.534 24.096 1.00 50.81 107 ARG A C 1
ATOM 836 O O . ARG A 1 107 ? 3.704 11.781 24.951 1.00 50.81 107 ARG A O 1
ATOM 843 N N . ARG A 1 108 ? 2.133 12.508 23.514 1.00 49.28 108 ARG A N 1
ATOM 844 C CA . ARG A 1 108 ? 2.093 13.879 24.047 1.00 49.28 108 ARG A CA 1
ATOM 845 C C . ARG A 1 108 ? 1.460 13.827 25.441 1.00 49.28 108 ARG A C 1
ATOM 847 O O . ARG A 1 108 ? 0.274 13.549 25.575 1.00 49.28 108 ARG A O 1
ATOM 854 N N . LYS A 1 109 ? 2.279 14.052 26.478 1.00 49.81 109 LYS A N 1
ATOM 855 C CA . LYS A 1 109 ? 1.832 14.203 27.871 1.00 49.81 109 LYS A CA 1
ATOM 856 C C . LYS A 1 109 ? 0.660 15.183 27.902 1.00 49.81 109 LYS A C 1
ATOM 858 O O . LYS A 1 109 ? 0.819 16.318 27.455 1.00 49.81 109 LYS A O 1
ATOM 863 N N . ALA A 1 110 ? -0.472 14.755 28.454 1.00 50.31 110 ALA A N 1
ATOM 864 C CA . ALA A 1 110 ? -1.518 15.678 28.867 1.00 50.31 110 ALA A CA 1
ATOM 865 C C . ALA A 1 110 ? -0.866 16.794 29.709 1.00 50.31 110 ALA A C 1
ATOM 867 O O . ALA A 1 110 ? -0.065 16.475 30.601 1.00 50.31 110 ALA A O 1
ATOM 868 N N . PRO A 1 111 ? -1.128 18.084 29.432 1.00 51.84 111 PRO A N 1
ATOM 869 C CA . PRO A 1 111 ? -0.696 19.135 30.334 1.00 51.84 111 PRO A CA 1
ATOM 870 C C . PRO A 1 111 ? -1.313 18.837 31.700 1.00 51.84 111 PRO A C 1
ATOM 872 O O . PRO A 1 111 ? -2.519 18.625 31.815 1.00 51.84 111 PRO A O 1
ATOM 875 N N . ARG A 1 112 ? -0.471 18.750 32.736 1.00 54.09 112 ARG A N 1
ATOM 876 C CA . ARG A 1 112 ? -0.943 18.658 34.118 1.00 54.09 112 ARG A CA 1
ATOM 877 C C . ARG A 1 112 ? -1.770 19.913 34.381 1.00 54.09 112 ARG A C 1
ATOM 879 O O . ARG A 1 112 ? -1.198 20.988 34.544 1.00 54.09 112 ARG A O 1
ATOM 886 N N . LEU A 1 113 ? -3.094 19.775 34.388 1.00 57.50 113 LEU A N 1
ATOM 887 C CA . LEU A 1 113 ? -3.995 20.777 34.942 1.00 57.50 113 LEU A CA 1
ATOM 888 C C . LEU A 1 113 ? -3.553 20.998 36.391 1.00 57.50 113 LEU A C 1
ATOM 890 O O . LEU A 1 113 ? -3.683 20.106 37.228 1.00 57.50 113 LEU A O 1
ATOM 894 N N . LYS A 1 114 ? -2.933 22.150 36.663 1.00 48.91 114 LYS A N 1
ATOM 895 C CA . LYS A 1 114 ? -2.682 22.588 38.033 1.00 48.91 114 LYS A CA 1
ATOM 896 C C . LYS A 1 114 ? -4.048 22.920 38.630 1.00 48.91 114 LYS A C 1
ATOM 898 O O . LYS A 1 114 ? -4.703 23.844 38.151 1.00 48.91 114 LYS A O 1
ATOM 903 N N . ALA A 1 115 ? -4.476 22.140 39.618 1.00 56.16 115 ALA A N 1
ATOM 904 C CA . ALA A 1 115 ? -5.578 22.531 40.486 1.00 56.16 115 ALA A CA 1
ATOM 905 C C . ALA A 1 115 ? -5.188 23.842 41.189 1.00 56.16 115 ALA A C 1
ATOM 907 O O . ALA A 1 115 ? -4.044 23.980 41.631 1.00 56.16 115 ALA A O 1
ATOM 908 N N . ARG A 1 116 ? -6.109 24.807 41.170 1.00 57.22 116 ARG A N 1
ATOM 909 C CA . ARG A 1 116 ? -6.038 26.038 41.962 1.00 57.22 116 ARG A CA 1
ATOM 910 C C . ARG A 1 116 ? -6.362 25.739 43.416 1.00 57.22 116 ARG A C 1
ATOM 912 O O . ARG A 1 116 ? -7.204 24.839 43.630 1.00 57.22 116 ARG A O 1
#

pLDDT: mean 86.04, std 15.5, range [48.91, 97.81]

Secondary structure (DSSP, 8-state):
--TT-SPPPPHHHHHHHHHHHHHHH--EEEEEEEEEETTEEEEEETTTTEEEES-GGGS--BSSHHHHHHHHHHH-TT-EEEEEEB-TTS-B-GGGSPPPPPPGGGGSPPP-----

Foldseek 3Di:
DDPPPDDDDDPVRVVVVVVVVVLLPDQKWKWKWQDQAQQWIWTADPVVRGTDTNCNQNHDTHSDPVVVVVVDVVVDPRIDMWIFGADPVSGTPVVRTDGDHRDCVVVPDDPPPDDD

Radius of gyration: 21.23 Å; chains: 1; bounding box: 34×42×84 Å

Sequence (116 aa):
MKAGDLPPLTAAQKREIERRVRDADDRTRYLIVSGFGPRFALYYNVSDDTYAMNSPELGTLFKRRAAATAVQGLLGSGTEILRCRVDRAGQLVKGSVPRLRRPTFLRRKAPRLKAR